Protein AF-A0AAV1VER7-F1 (afdb_monomer_lite)

Sequence (67 aa):
MVVDAGLITSSGDIMVAIKGVGTIMEKVVLPNGEERKIEIKNTLCVPSMSKNLLSVPQITGMASSKS

Foldseek 3Di:
DPFDWDWDDADPDDIWIFRGFAKDWDWDQDPVRDIDTDIDGRDTDTDDDPDDPHDDDDPPDPPPPDD

pLDDT: mean 73.33, std 14.74, range [38.25, 97.44]

Radius of gyration: 18.27 Å; chains: 1; bounding box: 51×26×42 Å

InterPro domains:
  IPR054722 Retrovirus-related Pol polyprotein from transposon TNT 1-94-like, beta-barrel domain [PF22936] (8-60)

Structure (mmCIF, N/CA/C/O backbone):
data_AF-A0AAV1VER7-F1
#
_entry.id   AF-A0AAV1VER7-F1
#
loop_
_atom_site.group_PDB
_atom_site.id
_atom_site.type_symbol
_atom_site.label_atom_id
_atom_site.label_alt_id
_atom_site.label_comp_id
_atom_site.label_asym_id
_atom_site.label_entity_id
_atom_site.label_seq_id
_atom_site.pdbx_PDB_ins_code
_atom_site.Cartn_x
_atom_site.Cartn_y
_atom_site.Cartn_z
_atom_site.occupancy
_atom_site.B_iso_or_equiv
_atom_site.auth_seq_id
_atom_site.auth_comp_id
_atom_site.auth_asym_id
_atom_site.auth_atom_id
_atom_site.pdbx_PDB_model_num
ATOM 1 N N . MET A 1 1 ? -6.723 13.919 -14.896 1.00 44.28 1 MET A N 1
ATOM 2 C CA . MET A 1 1 ? -5.738 13.005 -14.287 1.00 44.28 1 MET A CA 1
ATOM 3 C C . MET A 1 1 ? -4.498 13.090 -15.158 1.00 44.28 1 MET A C 1
ATOM 5 O O . MET A 1 1 ? -4.557 12.632 -16.289 1.00 44.28 1 MET A O 1
ATOM 9 N N . VAL A 1 2 ? -3.459 13.805 -14.723 1.00 38.25 2 VAL A N 1
ATOM 10 C CA . VAL A 1 2 ? -2.155 13.763 -15.407 1.00 38.25 2 VAL A CA 1
ATOM 11 C C . VAL A 1 2 ? -1.475 12.501 -14.902 1.00 38.25 2 VAL A C 1
ATOM 13 O O . VAL A 1 2 ? -1.418 12.285 -13.694 1.00 38.25 2 VAL A O 1
ATOM 16 N N . VAL A 1 3 ? -1.100 11.620 -15.822 1.00 46.66 3 VAL A N 1
ATOM 17 C CA . VAL A 1 3 ? -0.666 10.261 -15.510 1.00 46.66 3 VAL A CA 1
ATOM 18 C C . VAL A 1 3 ? 0.809 10.149 -15.865 1.00 46.66 3 VAL A C 1
ATOM 20 O O . VAL A 1 3 ? 1.153 9.706 -16.955 1.00 46.66 3 VAL A O 1
ATOM 23 N N . ASP A 1 4 ? 1.686 10.590 -14.968 1.00 55.91 4 ASP A N 1
ATOM 24 C CA . ASP A 1 4 ? 3.112 10.321 -15.136 1.00 55.91 4 ASP A CA 1
ATOM 25 C C . ASP A 1 4 ? 3.362 8.848 -14.792 1.00 55.91 4 ASP A C 1
ATOM 27 O O . ASP A 1 4 ? 3.175 8.403 -13.654 1.00 55.91 4 ASP A O 1
ATOM 31 N N . ALA A 1 5 ? 3.696 8.066 -15.817 1.00 58.16 5 ALA A N 1
ATOM 32 C CA . ALA A 1 5 ? 4.077 6.668 -15.680 1.00 58.16 5 ALA A CA 1
ATOM 33 C C . ALA A 1 5 ? 5.532 6.569 -15.198 1.00 58.16 5 ALA A C 1
ATOM 35 O O . ALA A 1 5 ? 6.384 7.368 -15.582 1.00 58.16 5 ALA A O 1
ATOM 36 N N . GLY A 1 6 ? 5.829 5.571 -14.367 1.00 68.81 6 GLY A N 1
ATOM 37 C CA . GLY A 1 6 ? 7.155 5.400 -13.768 1.00 68.81 6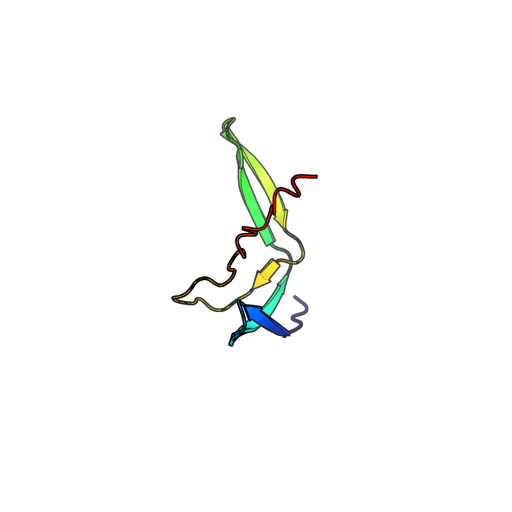 GLY A CA 1
ATOM 38 C C . GLY A 1 6 ? 7.421 3.972 -13.303 1.00 68.81 6 GLY A C 1
ATOM 39 O O . GLY A 1 6 ? 6.573 3.091 -13.447 1.00 68.81 6 GLY A O 1
ATOM 40 N N . LEU A 1 7 ? 8.603 3.734 -12.741 1.00 64.75 7 LEU A N 1
ATOM 41 C CA . LEU A 1 7 ? 9.004 2.442 -12.182 1.00 64.75 7 LEU A CA 1
ATOM 42 C C . LEU A 1 7 ? 9.424 2.629 -10.725 1.00 64.75 7 LEU A C 1
ATOM 44 O O . LEU A 1 7 ? 10.179 3.547 -10.415 1.00 64.75 7 LEU A O 1
ATOM 48 N N . ILE A 1 8 ? 8.956 1.742 -9.847 1.00 66.94 8 ILE A N 1
ATOM 49 C CA . ILE A 1 8 ? 9.485 1.596 -8.485 1.00 66.94 8 ILE A CA 1
ATOM 50 C C . ILE A 1 8 ? 10.209 0.262 -8.361 1.00 66.94 8 ILE A C 1
ATOM 52 O O . ILE A 1 8 ? 9.714 -0.768 -8.821 1.00 66.94 8 ILE A O 1
ATOM 56 N N . THR A 1 9 ? 11.374 0.274 -7.725 1.00 56.97 9 THR A N 1
ATOM 57 C CA . THR A 1 9 ? 12.093 -0.931 -7.313 1.00 56.97 9 THR A CA 1
ATOM 58 C C . THR A 1 9 ? 11.660 -1.304 -5.901 1.00 56.97 9 THR A C 1
ATOM 60 O O . THR A 1 9 ? 11.951 -0.602 -4.935 1.00 56.97 9 THR A O 1
ATOM 63 N N . SER A 1 10 ? 10.948 -2.418 -5.781 1.00 58.56 10 SER A N 1
ATOM 64 C CA . SER A 1 10 ? 10.688 -3.078 -4.508 1.00 58.56 10 SER A CA 1
ATOM 65 C C . SER A 1 10 ? 11.781 -4.109 -4.248 1.00 58.56 10 SER A C 1
ATOM 67 O O . SER A 1 10 ? 12.079 -4.918 -5.124 1.00 58.56 10 SER A O 1
ATOM 69 N N . SER A 1 11 ? 12.401 -4.031 -3.067 1.00 58.50 11 SER A N 1
ATOM 70 C CA . SER A 1 11 ? 13.412 -4.963 -2.542 1.00 58.50 11 SER A CA 1
ATOM 71 C C . SER A 1 11 ? 14.349 -5.562 -3.602 1.00 58.50 11 SER A C 1
ATOM 73 O O . SER A 1 11 ? 14.157 -6.696 -4.033 1.00 58.50 11 SER A O 1
ATOM 75 N N . GLY A 1 12 ? 15.360 -4.801 -4.021 1.00 55.38 12 GLY A N 1
ATOM 76 C CA . GLY A 1 12 ? 16.478 -5.288 -4.842 1.00 55.38 12 GLY A CA 1
ATOM 77 C C . GLY A 1 12 ? 16.149 -5.574 -6.309 1.00 55.38 12 GLY A C 1
ATOM 78 O O . GLY A 1 12 ? 16.813 -5.024 -7.179 1.00 55.38 12 GLY A O 1
ATOM 79 N N . ASP A 1 13 ? 15.097 -6.347 -6.589 1.00 61.44 13 ASP A N 1
ATOM 80 C CA . ASP A 1 13 ? 14.975 -7.076 -7.858 1.00 61.44 13 ASP A CA 1
ATOM 81 C C . ASP A 1 13 ? 13.579 -7.000 -8.507 1.00 61.44 13 ASP A C 1
ATOM 83 O O . ASP A 1 13 ? 13.395 -7.466 -9.633 1.00 61.44 13 ASP A O 1
ATOM 87 N N . ILE A 1 14 ? 12.567 -6.428 -7.837 1.00 65.44 14 ILE A N 1
ATOM 88 C CA . ILE A 1 14 ? 11.205 -6.335 -8.388 1.00 65.44 14 ILE A CA 1
ATOM 89 C C . ILE A 1 14 ? 10.944 -4.915 -8.883 1.00 65.44 14 ILE A C 1
ATOM 91 O O . ILE A 1 14 ? 10.712 -3.998 -8.097 1.00 65.44 14 ILE A O 1
ATOM 95 N N . MET A 1 15 ? 10.915 -4.736 -10.203 1.00 65.19 15 MET A N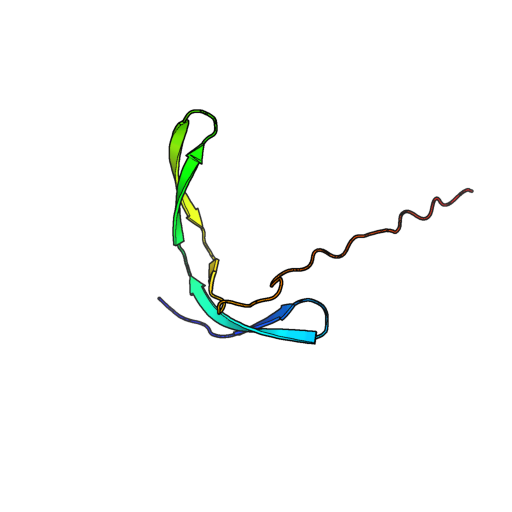 1
ATOM 96 C CA . MET A 1 15 ? 10.447 -3.497 -10.825 1.00 65.19 15 MET A CA 1
ATOM 97 C C . MET A 1 15 ? 8.932 -3.555 -11.031 1.00 65.19 15 MET A C 1
ATOM 99 O O . MET A 1 15 ? 8.427 -4.453 -11.706 1.00 65.19 15 MET A O 1
ATOM 103 N N . VAL A 1 16 ? 8.202 -2.590 -10.473 1.00 69.81 16 VAL A N 1
ATOM 104 C CA . VAL A 1 16 ? 6.748 -2.474 -10.656 1.00 69.81 16 VAL A CA 1
ATOM 105 C C . VAL A 1 16 ? 6.419 -1.211 -11.437 1.00 69.81 16 VAL A C 1
ATOM 107 O O . VAL A 1 16 ? 6.853 -0.113 -11.085 1.00 69.81 16 VAL A O 1
ATOM 110 N N . ALA A 1 17 ? 5.631 -1.381 -12.502 1.00 71.06 17 ALA A N 1
ATOM 111 C CA . ALA A 1 17 ? 5.113 -0.282 -13.301 1.00 71.06 17 ALA A CA 1
ATOM 112 C C . ALA A 1 17 ? 4.072 0.517 -12.509 1.00 71.06 17 ALA A C 1
ATOM 114 O O . ALA A 1 17 ? 3.057 -0.020 -12.055 1.00 71.06 17 ALA A O 1
ATOM 115 N N . ILE A 1 18 ? 4.319 1.814 -12.384 1.00 72.75 18 ILE A N 1
ATOM 116 C CA . ILE A 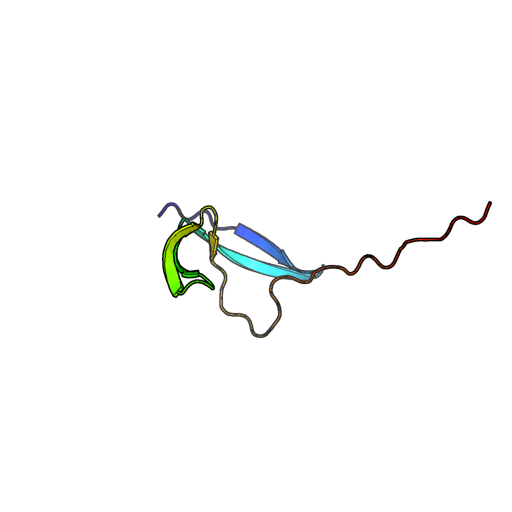1 18 ? 3.378 2.787 -11.852 1.00 72.75 18 ILE A CA 1
ATOM 117 C C . ILE A 1 18 ? 2.438 3.163 -12.990 1.00 72.75 18 ILE A C 1
ATOM 119 O O . ILE A 1 18 ? 2.863 3.729 -13.998 1.00 72.75 18 ILE A O 1
ATOM 123 N N . LYS A 1 19 ? 1.151 2.854 -12.823 1.00 69.81 19 LYS A N 1
ATOM 1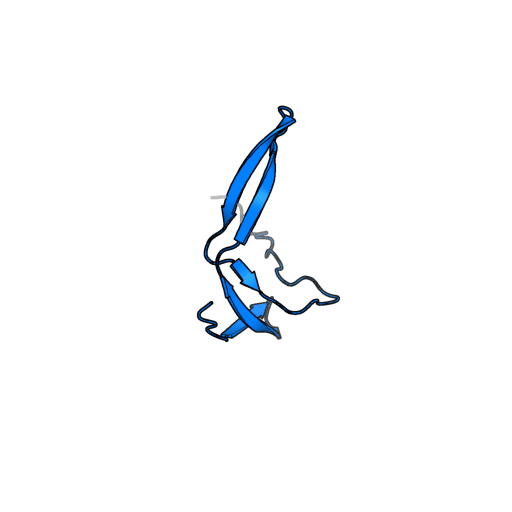24 C CA . LYS A 1 19 ? 0.115 3.226 -13.794 1.00 69.81 19 LYS A CA 1
ATOM 125 C C . LYS A 1 19 ? -0.216 4.712 -13.746 1.00 69.81 19 LYS A C 1
ATOM 127 O O . LYS A 1 19 ? -0.803 5.204 -14.695 1.00 69.81 19 LYS A O 1
ATOM 132 N N . GLY A 1 20 ? 0.127 5.389 -12.652 1.00 68.00 20 GLY A N 1
ATOM 133 C CA . GLY A 1 20 ? -0.010 6.827 -12.470 1.00 68.00 20 GLY A CA 1
ATOM 134 C C . GLY A 1 20 ? 0.093 7.246 -11.007 1.00 68.00 20 GLY A C 1
ATOM 135 O O . GLY A 1 20 ? -0.017 6.415 -10.099 1.00 68.00 20 GLY A O 1
ATOM 136 N N . VAL A 1 21 ? 0.257 8.551 -10.801 1.00 73.12 21 VAL A N 1
ATOM 137 C CA . VAL A 1 21 ? 0.131 9.216 -9.499 1.00 73.12 21 VAL A CA 1
ATOM 138 C C . VAL A 1 21 ? -1.184 9.994 -9.480 1.00 73.12 21 VAL A C 1
ATOM 140 O O . VAL A 1 21 ? -1.568 10.601 -10.480 1.00 73.12 21 VAL A O 1
ATOM 143 N N . GLY A 1 22 ? -1.907 9.967 -8.362 1.00 80.69 22 GLY A N 1
ATOM 144 C CA . GLY A 1 22 ? -3.189 10.662 -8.261 1.00 80.69 22 GLY A CA 1
ATOM 145 C C . GLY A 1 22 ? -3.564 11.086 -6.850 1.00 80.69 22 GLY A C 1
ATOM 146 O O . GLY A 1 22 ? -2.864 10.804 -5.880 1.00 80.69 22 GLY A O 1
ATOM 147 N N . THR A 1 23 ? -4.705 11.756 -6.748 1.00 83.88 23 THR A N 1
ATOM 148 C CA . THR A 1 23 ? -5.350 12.080 -5.476 1.00 83.88 23 THR A CA 1
ATOM 149 C C . THR A 1 23 ? -6.599 11.223 -5.342 1.00 83.88 23 THR A C 1
ATOM 151 O O . THR A 1 23 ? -7.411 11.190 -6.269 1.00 83.88 23 THR A O 1
ATOM 154 N N . ILE A 1 24 ? -6.762 10.546 -4.206 1.00 87.38 24 ILE A N 1
ATOM 155 C CA . ILE A 1 24 ? -7.979 9.793 -3.888 1.00 87.38 24 ILE A CA 1
ATOM 156 C C . ILE A 1 24 ? -8.701 10.429 -2.704 1.00 87.38 24 ILE A C 1
ATOM 158 O O . ILE A 1 24 ? -8.078 10.955 -1.783 1.00 87.38 24 ILE A O 1
ATOM 162 N N . MET A 1 25 ? -10.029 10.372 -2.738 1.00 90.12 25 MET A N 1
ATOM 163 C CA . MET A 1 25 ? -10.871 10.702 -1.595 1.00 90.12 25 MET A CA 1
ATOM 164 C C . MET A 1 25 ? -11.291 9.395 -0.941 1.00 90.12 25 MET A C 1
ATOM 166 O O . MET A 1 25 ? -12.012 8.609 -1.552 1.00 90.12 25 MET A O 1
ATOM 170 N N . GLU A 1 26 ? -10.855 9.168 0.290 1.00 90.81 26 GLU A N 1
ATOM 171 C CA . GLU A 1 26 ? -11.213 7.979 1.054 1.00 90.81 26 GLU A CA 1
ATOM 172 C C . GLU A 1 26 ? -12.135 8.355 2.210 1.00 90.81 26 GLU A C 1
ATOM 174 O O . GLU A 1 26 ? -11.989 9.399 2.849 1.00 90.81 26 GLU A O 1
ATOM 179 N N . LYS A 1 27 ? -13.132 7.510 2.460 1.00 95.00 27 LYS A N 1
ATOM 180 C CA . LYS A 1 27 ? -14.036 7.650 3.594 1.00 95.00 27 LYS A CA 1
ATOM 181 C C . LYS A 1 27 ? -13.570 6.690 4.680 1.00 95.00 27 LYS A C 1
ATOM 183 O O . LYS A 1 27 ? -13.650 5.482 4.494 1.00 95.00 27 LYS A O 1
ATOM 188 N N . VAL A 1 28 ? -13.108 7.230 5.800 1.00 92.75 28 VAL A N 1
ATOM 189 C CA . VAL A 1 28 ? -12.617 6.449 6.940 1.00 92.75 28 VAL A CA 1
ATOM 190 C C . VAL A 1 28 ? -13.608 6.549 8.085 1.00 92.75 28 VAL A C 1
ATOM 192 O O . VAL A 1 28 ? -14.129 7.632 8.359 1.00 92.75 28 VAL A O 1
ATOM 195 N N . VAL A 1 29 ? -13.843 5.428 8.759 1.00 95.12 29 VAL A N 1
ATOM 196 C CA . VAL A 1 29 ? -14.592 5.387 10.016 1.00 95.12 29 VAL A CA 1
ATOM 197 C C . VAL A 1 29 ? -13.580 5.414 11.153 1.00 95.12 29 VAL A C 1
ATOM 199 O O . VAL A 1 29 ? -12.685 4.572 11.223 1.00 95.12 29 VAL A O 1
ATOM 202 N N . LEU A 1 30 ? -13.688 6.416 12.014 1.00 93.94 30 LEU A N 1
ATOM 203 C CA . LEU A 1 30 ? -12.832 6.585 13.177 1.00 93.94 30 LEU A CA 1
ATOM 204 C C . LEU A 1 30 ? -13.262 5.630 14.308 1.00 93.94 30 LEU A C 1
ATOM 206 O O . LEU A 1 30 ? -14.408 5.183 14.335 1.00 93.94 30 LEU A O 1
ATOM 210 N N . PRO A 1 31 ? -12.388 5.339 15.292 1.00 94.88 31 PRO A N 1
ATOM 211 C CA . PRO A 1 31 ? -12.739 4.470 16.423 1.00 94.88 31 PRO A CA 1
ATOM 212 C C . PRO A 1 31 ? -13.928 4.963 17.261 1.00 94.88 31 PRO A C 1
ATOM 214 O O . PRO A 1 31 ? -14.584 4.167 17.923 1.00 94.88 31 PRO A O 1
ATOM 217 N N . ASN A 1 32 ? -14.217 6.268 17.227 1.00 95.88 32 ASN A N 1
ATOM 218 C CA . ASN A 1 32 ? -15.390 6.873 17.864 1.00 95.88 32 ASN A CA 1
ATOM 219 C C . ASN A 1 32 ? -16.684 6.721 17.031 1.00 95.88 32 ASN A C 1
ATOM 221 O O . ASN A 1 32 ? -17.724 7.232 17.434 1.00 95.88 32 ASN A O 1
ATOM 225 N N . GLY A 1 33 ? -16.628 6.044 15.880 1.00 95.75 33 GLY A N 1
ATOM 226 C CA . GLY A 1 33 ? -17.751 5.829 14.968 1.00 95.75 33 GLY A CA 1
ATOM 227 C C . GLY A 1 33 ? -18.013 6.978 13.992 1.00 95.75 33 GLY A C 1
ATOM 228 O O . GLY A 1 33 ? -18.866 6.840 13.118 1.00 95.75 33 GLY A O 1
ATOM 229 N N . GLU A 1 34 ? -17.292 8.096 14.097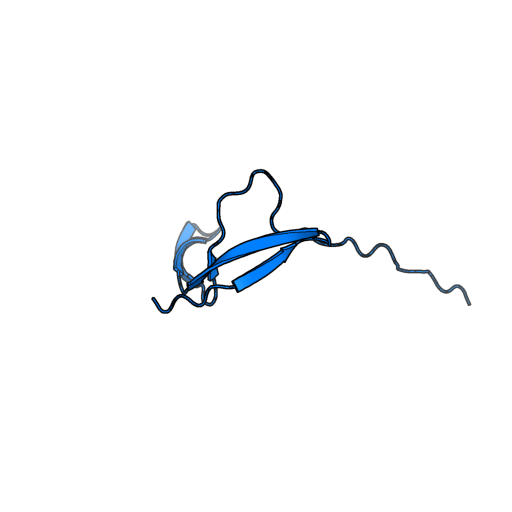 1.00 96.94 34 GLU A N 1
ATOM 230 C CA . GLU A 1 34 ? -17.449 9.215 13.171 1.00 96.94 34 GLU A CA 1
ATOM 231 C C . GLU A 1 34 ? -16.825 8.909 11.811 1.00 96.94 34 GLU A C 1
ATOM 233 O O . GLU A 1 34 ? -15.766 8.289 11.699 1.00 96.94 34 GLU A O 1
ATOM 238 N N . GLU A 1 35 ? -17.456 9.407 10.754 1.00 97.44 35 GLU A N 1
ATOM 239 C CA . GLU A 1 35 ? -16.951 9.265 9.396 1.00 97.44 35 GLU A CA 1
ATOM 240 C C . GLU A 1 35 ? -16.217 10.535 8.965 1.00 97.44 35 GLU A C 1
ATOM 242 O O . GLU A 1 35 ? -16.748 11.644 9.055 1.00 97.44 35 GLU A O 1
ATOM 247 N N . ARG A 1 36 ? -15.008 10.383 8.421 1.00 95.50 36 ARG A N 1
ATOM 248 C CA . ARG A 1 36 ? -14.246 11.488 7.835 1.00 95.50 36 ARG A CA 1
ATOM 249 C C . ARG A 1 36 ? -13.887 11.176 6.390 1.00 95.50 36 ARG A C 1
ATOM 251 O O . ARG A 1 36 ? -13.403 10.093 6.073 1.00 95.50 36 ARG A O 1
ATOM 258 N N . LYS A 1 37 ? -14.083 12.162 5.513 1.00 94.88 37 LYS A N 1
ATOM 259 C CA . LYS A 1 37 ? -13.484 12.156 4.175 1.00 94.88 37 LYS A CA 1
ATOM 260 C C . LYS A 1 37 ? -12.054 12.666 4.286 1.00 94.88 37 LYS A C 1
ATOM 262 O O . LYS A 1 37 ? -11.847 13.793 4.734 1.00 94.88 37 LYS A O 1
ATOM 267 N N . ILE A 1 38 ? -11.091 11.843 3.898 1.00 93.31 38 ILE A N 1
ATOM 268 C CA . ILE A 1 38 ? -9.682 12.215 3.813 1.00 93.31 38 ILE A CA 1
ATOM 269 C C . ILE A 1 38 ? -9.268 12.316 2.351 1.00 93.31 38 ILE A C 1
ATOM 271 O O . ILE A 1 38 ? -9.687 11.524 1.508 1.00 93.31 38 ILE A O 1
ATOM 275 N N . GLU A 1 39 ? -8.454 13.320 2.059 1.00 92.44 39 GLU A N 1
ATOM 276 C CA . GLU A 1 39 ? -7.799 13.468 0.768 1.00 92.44 39 GLU A CA 1
ATOM 277 C C . GLU A 1 39 ? -6.403 12.852 0.875 1.00 92.44 39 GLU A C 1
ATOM 279 O O . GLU A 1 39 ? -5.565 13.328 1.643 1.00 92.44 39 GLU A O 1
ATOM 284 N N . ILE A 1 40 ? -6.147 11.796 0.109 1.00 87.69 40 ILE A N 1
ATOM 285 C CA . ILE A 1 40 ? -4.834 11.160 0.027 1.00 87.69 40 ILE A CA 1
ATOM 286 C C . ILE A 1 40 ? -4.194 11.604 -1.282 1.00 87.69 40 ILE A C 1
ATOM 288 O O . ILE A 1 40 ? -4.540 11.144 -2.374 1.00 87.69 40 ILE A O 1
ATOM 292 N N . LYS A 1 41 ? -3.257 12.540 -1.162 1.00 86.19 41 LYS A N 1
ATOM 293 C CA . LYS A 1 41 ? -2.461 13.053 -2.279 1.00 86.19 41 LYS A CA 1
ATOM 294 C C . LYS A 1 41 ? -1.325 12.088 -2.607 1.00 86.19 41 LYS A C 1
ATOM 296 O O . LYS A 1 41 ? -0.871 11.344 -1.743 1.00 86.19 41 LYS A O 1
ATOM 301 N N . ASN A 1 42 ? -0.835 12.150 -3.842 1.00 79.62 42 ASN A N 1
ATOM 302 C CA . ASN A 1 42 ? 0.321 11.380 -4.316 1.00 79.62 42 ASN A CA 1
ATOM 303 C C . ASN A 1 42 ? 0.165 9.857 -4.153 1.00 79.62 42 ASN A C 1
ATOM 305 O O . ASN A 1 42 ? 1.122 9.143 -3.861 1.00 79.62 42 ASN A O 1
ATOM 309 N N . THR A 1 43 ? -1.052 9.354 -4.344 1.00 80.94 43 THR A N 1
ATOM 310 C CA . THR A 1 43 ? -1.351 7.923 -4.295 1.00 80.94 43 THR A CA 1
ATOM 311 C C . THR A 1 43 ? -0.711 7.214 -5.479 1.00 80.94 43 THR A C 1
ATOM 313 O O . THR A 1 43 ? -0.858 7.653 -6.623 1.00 80.94 43 THR A O 1
ATOM 316 N N . LEU A 1 44 ? -0.043 6.093 -5.203 1.00 77.50 44 LEU A N 1
ATOM 317 C CA . LEU A 1 44 ? 0.593 5.265 -6.215 1.00 77.50 44 LEU A CA 1
ATOM 318 C C . LEU A 1 44 ? -0.368 4.196 -6.740 1.00 77.50 44 LEU A C 1
ATOM 320 O O . LEU A 1 44 ? -0.753 3.288 -6.005 1.00 77.50 44 LEU A O 1
ATOM 324 N N . CYS A 1 45 ? -0.729 4.268 -8.021 1.00 76.12 45 CYS A N 1
ATOM 325 C CA . CYS A 1 45 ? -1.519 3.218 -8.655 1.00 76.12 45 CYS A CA 1
ATOM 326 C C . CYS A 1 45 ? -0.600 2.135 -9.233 1.00 76.12 45 CYS A C 1
ATOM 328 O O . CYS A 1 45 ? 0.155 2.382 -10.177 1.00 76.12 45 CYS A O 1
ATOM 330 N N . VAL A 1 46 ? -0.692 0.924 -8.690 1.00 76.31 46 VAL A N 1
ATOM 331 C CA . VAL A 1 46 ? 0.083 -0.247 -9.122 1.00 76.31 46 VAL A CA 1
ATOM 332 C C . VAL A 1 46 ? -0.837 -1.368 -9.619 1.00 76.31 46 VAL A C 1
ATOM 334 O O . VAL A 1 46 ? -1.994 -1.449 -9.199 1.00 76.31 46 VAL A O 1
ATOM 337 N N . PRO A 1 47 ? -0.385 -2.237 -10.541 1.00 72.62 47 PRO A N 1
ATOM 338 C CA . PRO A 1 47 ? -1.118 -3.456 -10.874 1.00 72.62 47 PRO A CA 1
ATOM 339 C C . PRO A 1 47 ? -1.269 -4.362 -9.641 1.00 72.62 47 PRO A C 1
ATOM 341 O O . PRO A 1 47 ? -0.439 -4.339 -8.736 1.00 72.62 47 PRO A O 1
ATOM 344 N N . SER A 1 48 ? -2.328 -5.176 -9.618 1.00 78.50 48 SER A N 1
ATOM 345 C CA . SER A 1 48 ? -2.475 -6.223 -8.603 1.00 78.50 48 SER A CA 1
ATOM 346 C C . SER A 1 48 ? -1.327 -7.224 -8.743 1.00 78.50 48 SER A C 1
ATOM 348 O O . SER A 1 48 ? -1.056 -7.705 -9.844 1.00 78.50 48 SER A O 1
ATOM 350 N N . MET A 1 49 ? -0.644 -7.508 -7.636 1.00 75.75 49 MET A N 1
ATOM 351 C CA . MET A 1 49 ? 0.504 -8.410 -7.574 1.00 75.75 49 MET A CA 1
ATOM 352 C C . MET A 1 49 ? 0.227 -9.505 -6.543 1.00 75.75 49 MET A C 1
ATOM 354 O O . MET A 1 49 ? -0.353 -9.241 -5.493 1.00 75.75 49 MET A O 1
ATOM 358 N N . SER A 1 50 ? 0.685 -10.730 -6.807 1.00 77.94 50 SER A N 1
ATOM 359 C CA . SER A 1 50 ? 0.597 -11.863 -5.868 1.00 77.94 50 SER A CA 1
ATOM 360 C C . SER A 1 50 ? 1.707 -11.872 -4.805 1.00 77.94 50 SER A C 1
ATOM 362 O O . SER A 1 50 ? 1.874 -12.854 -4.084 1.00 77.94 50 SER A O 1
ATOM 364 N N . LYS A 1 51 ? 2.497 -10.796 -4.721 1.00 73.56 51 LYS A N 1
ATOM 365 C CA . LYS A 1 51 ? 3.622 -10.618 -3.796 1.00 73.56 51 LYS A CA 1
ATOM 366 C C . LYS A 1 51 ? 3.557 -9.231 -3.162 1.00 73.56 51 LYS A C 1
ATOM 368 O O . LYS A 1 51 ? 2.955 -8.319 -3.729 1.00 73.56 51 LYS A O 1
ATOM 373 N N . ASN A 1 52 ? 4.212 -9.073 -2.012 1.00 70.44 52 ASN A N 1
ATOM 374 C CA . ASN A 1 52 ? 4.285 -7.794 -1.310 1.00 70.44 52 ASN A CA 1
ATOM 375 C C . ASN A 1 52 ? 4.962 -6.733 -2.180 1.00 70.44 52 ASN A C 1
ATOM 377 O O . ASN A 1 52 ? 6.072 -6.935 -2.668 1.00 70.44 52 ASN A O 1
ATOM 381 N N . LEU A 1 53 ? 4.290 -5.592 -2.337 1.00 69.62 53 LEU A N 1
ATOM 382 C CA . LEU A 1 53 ? 4.818 -4.459 -3.089 1.00 69.62 53 LEU A CA 1
ATOM 383 C C . LEU A 1 53 ? 5.879 -3.685 -2.307 1.00 69.62 53 LEU A C 1
ATOM 385 O O . LEU A 1 53 ? 6.781 -3.120 -2.909 1.00 69.62 53 LEU A O 1
ATOM 389 N N . LEU A 1 54 ? 5.780 -3.642 -0.980 1.00 72.38 54 LEU A N 1
ATOM 390 C CA . LEU A 1 54 ? 6.719 -2.939 -0.114 1.00 72.38 54 LEU A CA 1
ATOM 391 C C . LEU A 1 54 ? 7.202 -3.913 0.958 1.00 72.38 54 LEU A C 1
ATOM 393 O O . LEU A 1 54 ? 6.394 -4.476 1.696 1.00 72.38 54 LEU A O 1
ATOM 397 N N . SER A 1 55 ? 8.514 -4.114 1.044 1.00 68.94 55 SER A N 1
ATOM 398 C CA . SER A 1 55 ? 9.142 -4.801 2.171 1.00 68.94 55 SER A CA 1
ATOM 399 C C . SER A 1 55 ? 9.782 -3.763 3.082 1.00 68.94 55 SER A C 1
ATOM 401 O O . SER A 1 55 ? 10.575 -2.945 2.615 1.00 68.94 55 SER A O 1
ATOM 403 N N . VAL A 1 56 ? 9.488 -3.813 4.376 1.00 66.62 56 VAL A N 1
ATOM 404 C CA . VAL A 1 56 ? 10.219 -3.010 5.359 1.00 66.62 56 VAL A CA 1
ATOM 405 C C . VAL A 1 56 ? 11.498 -3.769 5.724 1.00 66.62 56 VAL A C 1
ATOM 407 O O . VAL A 1 56 ? 11.387 -4.874 6.264 1.00 66.62 56 VAL A O 1
ATOM 410 N N . PRO A 1 57 ? 12.704 -3.241 5.438 1.00 66.75 57 PRO A N 1
ATOM 411 C CA . PRO A 1 57 ? 13.928 -3.855 5.932 1.00 66.75 57 PRO A CA 1
ATOM 412 C C . PRO A 1 57 ? 13.951 -3.762 7.461 1.00 66.75 57 PRO A C 1
ATOM 414 O O . PRO A 1 57 ? 13.799 -2.685 8.035 1.00 66.75 57 PRO A O 1
ATOM 417 N N . GLN A 1 58 ? 14.125 -4.900 8.128 1.00 70.00 58 GLN A N 1
ATOM 418 C CA . GLN A 1 58 ? 14.317 -4.933 9.575 1.00 70.00 58 GLN A CA 1
ATOM 419 C C . GLN A 1 58 ? 15.744 -4.472 9.881 1.00 70.00 58 GLN A C 1
ATOM 421 O O . GLN A 1 58 ? 16.709 -5.110 9.463 1.00 70.00 58 GLN A O 1
ATOM 426 N N . ILE A 1 59 ? 15.893 -3.362 10.604 1.00 66.06 59 ILE A N 1
ATOM 427 C CA . ILE A 1 59 ? 17.198 -2.904 11.091 1.00 66.06 59 ILE A CA 1
ATOM 428 C C . ILE A 1 59 ? 17.528 -3.703 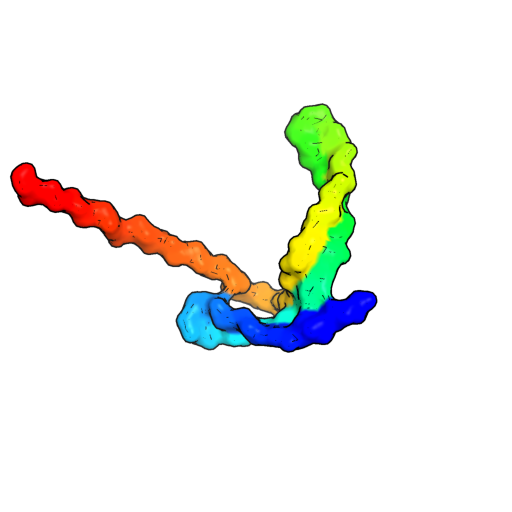12.355 1.00 66.06 59 ILE A C 1
ATOM 430 O O . ILE A 1 59 ? 17.193 -3.306 13.467 1.00 66.06 59 ILE A O 1
ATOM 434 N N . THR A 1 60 ? 18.191 -4.846 12.205 1.00 63.81 60 THR A N 1
ATOM 435 C CA . THR A 1 60 ? 18.804 -5.567 13.330 1.00 63.81 60 THR A CA 1
ATOM 436 C C . THR A 1 60 ? 20.269 -5.156 13.433 1.00 63.81 60 THR A C 1
ATOM 438 O O . THR A 1 60 ? 21.145 -5.804 12.864 1.00 63.81 60 THR A O 1
ATOM 441 N N . GLY A 1 61 ? 20.539 -4.031 14.100 1.00 58.91 61 GLY A N 1
ATOM 442 C CA . GLY A 1 61 ? 21.882 -3.449 14.132 1.00 58.91 61 GLY A CA 1
ATOM 443 C C . GLY A 1 61 ? 22.116 -2.423 15.238 1.00 58.91 61 GLY A C 1
ATOM 444 O O . GLY A 1 61 ? 22.694 -1.379 14.971 1.00 58.91 61 GLY A O 1
ATOM 445 N N . MET A 1 62 ? 21.698 -2.693 16.479 1.00 57.41 62 MET A N 1
ATOM 446 C CA . MET A 1 62 ? 22.334 -2.047 17.635 1.00 57.41 62 MET A CA 1
ATOM 447 C C . MET A 1 62 ? 23.477 -2.949 18.091 1.00 57.41 62 MET A C 1
ATOM 449 O O . MET A 1 62 ? 23.301 -3.818 18.941 1.00 57.41 62 MET A O 1
ATOM 453 N N . ALA A 1 63 ? 24.657 -2.770 17.495 1.00 57.53 63 ALA A N 1
ATOM 454 C CA . ALA A 1 63 ? 25.878 -3.238 18.132 1.00 57.53 63 ALA A CA 1
ATOM 455 C C . ALA A 1 63 ? 25.993 -2.487 19.466 1.00 57.53 63 ALA A C 1
ATOM 457 O O . ALA A 1 63 ? 26.170 -1.270 19.480 1.00 57.53 63 ALA A O 1
ATOM 458 N N . SER A 1 64 ? 25.846 -3.189 20.592 1.00 59.50 64 SER A N 1
ATOM 459 C CA . SER A 1 64 ? 26.229 -2.632 21.883 1.00 59.50 64 SER A CA 1
ATOM 460 C C . SER A 1 64 ? 27.740 -2.416 21.845 1.00 59.50 64 SER A C 1
ATOM 462 O O . SER A 1 64 ? 28.509 -3.368 21.997 1.00 59.50 64 SER A O 1
ATOM 464 N N . SER A 1 65 ? 28.188 -1.187 21.602 1.00 57.88 65 SER A N 1
ATOM 465 C CA . SER A 1 65 ? 29.572 -0.816 21.862 1.00 57.88 65 SER A CA 1
ATOM 466 C C . SER A 1 65 ? 29.768 -0.872 23.374 1.00 57.88 65 SER A C 1
ATOM 468 O O . SER A 1 65 ? 29.387 0.047 24.098 1.00 57.88 65 SER A O 1
ATOM 470 N N . LYS A 1 66 ? 30.293 -1.994 23.863 1.00 53.94 66 LYS A N 1
ATOM 471 C CA . LYS A 1 66 ? 30.830 -2.087 25.214 1.00 53.94 66 LYS A CA 1
ATOM 472 C C . LYS A 1 66 ? 32.214 -1.440 25.153 1.00 53.94 66 LYS A C 1
ATOM 474 O O . LYS A 1 66 ? 33.117 -2.012 24.549 1.00 53.94 66 LYS A O 1
ATOM 479 N N . SER A 1 67 ? 32.337 -0.240 25.709 1.00 54.34 67 SER A N 1
ATOM 480 C CA . SER A 1 67 ? 33.613 0.351 26.113 1.00 54.34 67 SER A CA 1
ATOM 481 C C . SER A 1 67 ? 33.551 0.683 27.590 1.00 54.34 67 SER A C 1
ATOM 483 O O . SER A 1 67 ? 32.433 0.953 28.080 1.00 54.34 67 SER A O 1
#

Organism: NCBI:txid2874970

Secondary structure (DSSP, 8-state):
-----EEEEETTTEEEEE-EEEEEEEEEE-TTS-EEEEEEEEEEE----SS-S-PPPP---------